Protein AF-A0A009Y4T9-F1 (afdb_monomer_lite)

Structure (mmCIF, N/CA/C/O backbone):
data_AF-A0A009Y4T9-F1
#
_entry.id   AF-A0A009Y4T9-F1
#
loop_
_atom_site.group_PDB
_atom_site.id
_atom_site.type_symbol
_atom_site.label_atom_id
_atom_site.label_alt_id
_atom_site.label_comp_id
_atom_site.label_asym_id
_atom_site.label_entity_id
_atom_site.label_seq_id
_atom_site.pdbx_PDB_ins_code
_atom_site.Cartn_x
_atom_site.Cartn_y
_atom_site.Cartn_z
_atom_site.occupancy
_atom_site.B_iso_or_equiv
_atom_site.auth_seq_id
_atom_site.auth_comp_id
_atom_site.auth_asym_id
_atom_site.auth_atom_id
_atom_site.pdbx_PDB_model_num
ATOM 1 N N . MET A 1 1 ? 13.982 -1.193 -21.918 1.00 66.81 1 MET A N 1
ATOM 2 C CA . MET A 1 1 ? 12.547 -1.335 -21.573 1.00 66.81 1 MET A CA 1
ATOM 3 C C . MET A 1 1 ? 12.300 -2.198 -20.334 1.00 66.81 1 MET A C 1
ATOM 5 O O . 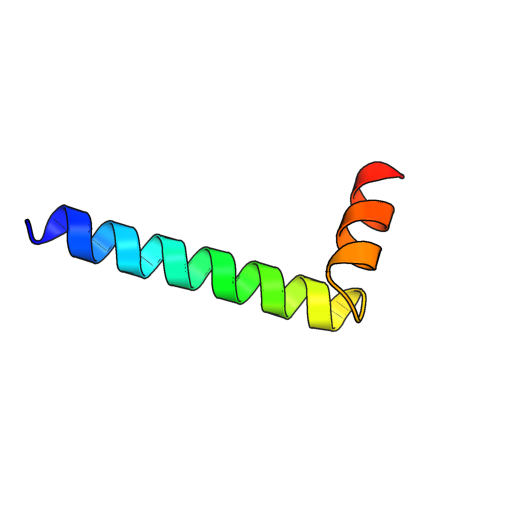MET A 1 1 ? 11.405 -1.869 -19.570 1.00 66.81 1 MET A O 1
ATOM 9 N N . GLU A 1 2 ? 13.095 -3.239 -20.069 1.00 82.50 2 GLU A N 1
ATOM 10 C CA . GLU A 1 2 ? 12.878 -4.142 -18.922 1.00 82.50 2 GLU A CA 1
ATOM 11 C C . GLU A 1 2 ? 12.988 -3.462 -17.540 1.00 82.50 2 GLU A C 1
ATOM 13 O O . GLU A 1 2 ? 12.185 -3.723 -16.649 1.00 82.50 2 GLU A O 1
ATOM 18 N N . ILE A 1 3 ? 13.930 -2.527 -17.374 1.00 88.69 3 ILE A N 1
ATOM 19 C CA . ILE A 1 3 ? 14.118 -1.772 -16.121 1.00 88.69 3 ILE A CA 1
ATOM 20 C C . ILE A 1 3 ? 12.906 -0.892 -15.793 1.00 88.69 3 ILE A C 1
ATOM 22 O O . ILE A 1 3 ? 12.472 -0.864 -14.646 1.00 88.69 3 ILE A O 1
ATOM 26 N N . ALA A 1 4 ? 12.319 -0.223 -16.789 1.00 87.00 4 ALA A N 1
ATOM 27 C CA . ALA A 1 4 ? 11.135 0.610 -16.583 1.00 87.00 4 ALA A CA 1
ATOM 28 C C . ALA A 1 4 ? 9.921 -0.232 -16.153 1.00 87.00 4 ALA A C 1
ATOM 30 O 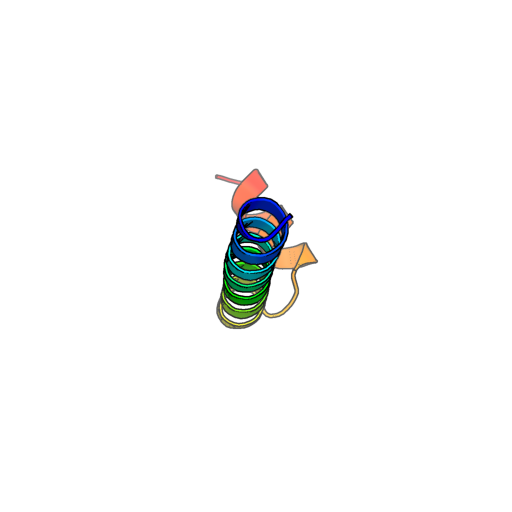O . ALA A 1 4 ? 9.190 0.154 -15.246 1.00 87.00 4 ALA A O 1
ATOM 31 N N . ALA A 1 5 ? 9.753 -1.421 -16.743 1.00 86.75 5 ALA A N 1
ATOM 32 C CA . ALA A 1 5 ? 8.699 -2.358 -16.360 1.00 86.75 5 ALA A CA 1
ATOM 33 C C . ALA A 1 5 ? 8.902 -2.913 -14.940 1.00 86.75 5 ALA A C 1
ATOM 35 O O . ALA A 1 5 ? 7.950 -3.005 -14.165 1.00 86.75 5 ALA A O 1
ATOM 36 N N . ARG A 1 6 ? 10.148 -3.245 -14.569 1.00 88.94 6 ARG A N 1
ATOM 37 C CA . ARG A 1 6 ? 10.491 -3.660 -13.200 1.00 88.94 6 ARG A CA 1
ATOM 38 C C . ARG A 1 6 ? 10.211 -2.543 -12.194 1.00 88.94 6 ARG A C 1
ATOM 40 O O . ARG A 1 6 ? 9.610 -2.814 -11.159 1.00 88.94 6 ARG A O 1
ATOM 47 N N . LEU A 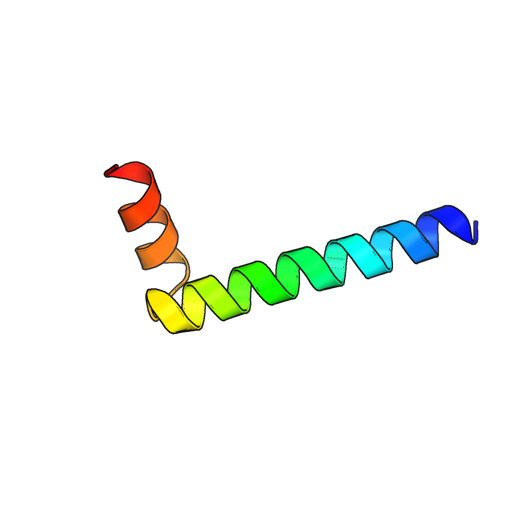1 7 ? 10.580 -1.304 -12.521 1.00 88.94 7 LEU A N 1
ATOM 48 C CA . LEU A 1 7 ? 10.340 -0.143 -11.666 1.00 88.94 7 LEU A CA 1
ATOM 49 C C . LEU A 1 7 ? 8.839 0.100 -11.466 1.00 88.94 7 LEU A C 1
ATOM 51 O O . LEU A 1 7 ? 8.390 0.172 -10.329 1.00 88.94 7 LEU A O 1
ATOM 55 N N . ALA A 1 8 ? 8.049 0.105 -12.544 1.00 86.94 8 ALA A N 1
ATOM 56 C CA . ALA A 1 8 ? 6.597 0.271 -12.470 1.00 86.94 8 ALA A CA 1
ATOM 57 C C . ALA A 1 8 ? 5.925 -0.800 -11.593 1.00 86.94 8 ALA A C 1
ATOM 59 O O . ALA A 1 8 ? 5.027 -0.494 -10.811 1.00 86.94 8 ALA A O 1
ATOM 60 N N . LYS A 1 9 ? 6.388 -2.053 -11.676 1.00 85.56 9 LYS A N 1
ATOM 61 C CA . LYS A 1 9 ? 5.856 -3.163 -10.875 1.00 85.56 9 LYS A CA 1
ATOM 62 C C . LYS A 1 9 ? 6.173 -3.011 -9.384 1.00 85.56 9 LYS A C 1
ATOM 64 O O . LYS A 1 9 ? 5.313 -3.282 -8.550 1.00 85.56 9 LYS A O 1
ATOM 69 N N . VAL A 1 10 ? 7.382 -2.556 -9.051 1.00 87.62 10 VAL A N 1
ATOM 70 C CA . VAL A 1 10 ? 7.783 -2.262 -7.665 1.00 87.62 10 VAL A CA 1
ATOM 71 C C . VAL A 1 10 ? 6.986 -1.079 -7.117 1.00 87.62 10 VAL A C 1
ATOM 73 O O . VAL A 1 10 ? 6.432 -1.179 -6.027 1.00 87.62 10 VAL A O 1
ATOM 76 N N . THR A 1 11 ? 6.847 0.002 -7.886 1.00 81.62 11 THR A N 1
ATOM 77 C CA . THR A 1 11 ? 6.052 1.175 -7.497 1.00 81.62 11 THR A CA 1
ATOM 78 C C . THR A 1 11 ? 4.586 0.813 -7.256 1.00 81.62 11 THR A C 1
ATOM 80 O O . THR A 1 11 ? 4.029 1.192 -6.230 1.00 81.62 11 THR A O 1
ATOM 83 N N . ALA A 1 12 ? 3.971 0.021 -8.139 1.00 81.06 12 ALA A N 1
ATOM 84 C CA . ALA A 1 12 ? 2.590 -0.431 -7.966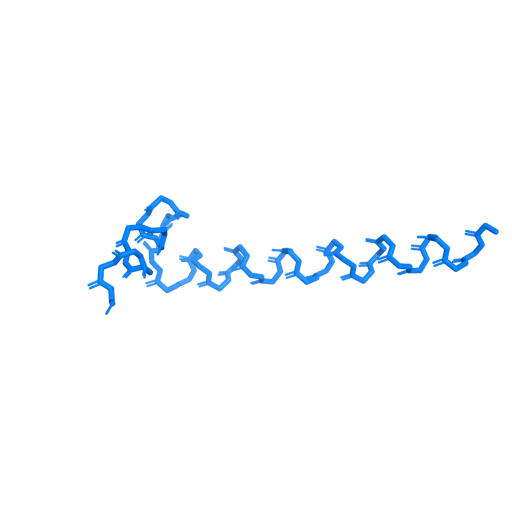 1.00 81.06 12 ALA A CA 1
ATOM 85 C C . ALA A 1 12 ? 2.408 -1.289 -6.703 1.00 81.06 12 ALA A C 1
ATOM 87 O O . ALA A 1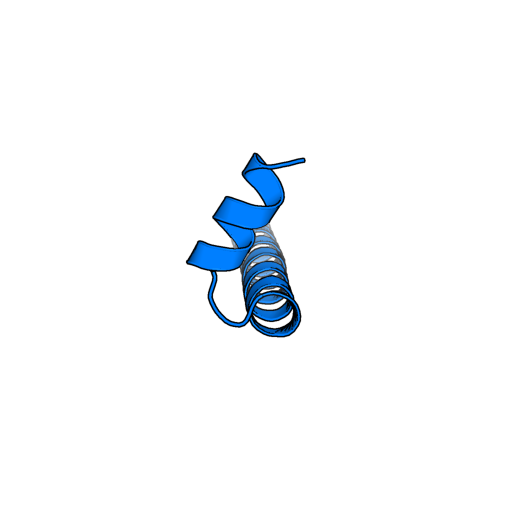 12 ? 1.403 -1.154 -6.005 1.00 81.06 12 ALA A O 1
ATOM 88 N N . LEU A 1 13 ? 3.386 -2.144 -6.382 1.00 84.88 13 LEU A N 1
ATOM 89 C CA . LEU A 1 13 ? 3.355 -2.968 -5.174 1.00 84.88 13 LEU A CA 1
ATOM 90 C C . LEU A 1 13 ? 3.462 -2.122 -3.900 1.00 84.88 13 LEU A C 1
ATOM 92 O O . LEU A 1 13 ? 2.735 -2.382 -2.945 1.00 84.88 13 LEU A O 1
ATOM 96 N N . ILE A 1 14 ? 4.340 -1.114 -3.897 1.00 81.88 14 ILE A N 1
ATOM 97 C CA . ILE A 1 14 ? 4.511 -0.183 -2.773 1.00 81.88 14 ILE A CA 1
ATOM 98 C C . ILE A 1 14 ? 3.211 0.588 -2.527 1.00 81.88 14 ILE A C 1
ATOM 100 O O . ILE A 1 14 ? 2.695 0.541 -1.416 1.00 81.88 14 ILE A O 1
ATOM 104 N N . ILE A 1 15 ? 2.633 1.197 -3.569 1.00 78.62 15 ILE A N 1
ATOM 105 C CA . ILE A 1 15 ? 1.376 1.957 -3.463 1.00 78.62 15 ILE A CA 1
ATOM 106 C C . ILE A 1 15 ? 0.232 1.058 -2.982 1.00 78.62 15 ILE A C 1
ATOM 108 O O . I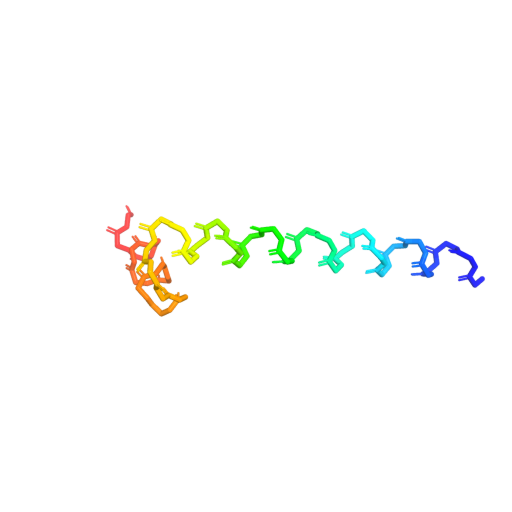LE A 1 15 ? -0.523 1.435 -2.092 1.00 78.62 15 ILE A O 1
ATOM 112 N N . SER A 1 16 ? 0.114 -0.156 -3.531 1.00 74.75 16 SER A N 1
ATOM 113 C CA . SER A 1 16 ? -0.947 -1.090 -3.129 1.00 74.75 16 SER A CA 1
ATOM 114 C C . SER A 1 16 ? -0.832 -1.484 -1.658 1.00 74.75 16 SER A C 1
ATOM 116 O O . SER A 1 16 ? -1.844 -1.638 -0.983 1.00 74.75 16 SER A O 1
ATOM 118 N N . ARG A 1 17 ? 0.394 -1.648 -1.145 1.00 77.12 17 ARG A N 1
ATOM 119 C CA . ARG A 1 17 ? 0.617 -1.950 0.272 1.00 77.12 17 ARG A CA 1
ATOM 120 C C . ARG A 1 17 ? 0.252 -0.779 1.172 1.00 77.12 17 ARG A C 1
ATOM 122 O O . ARG A 1 17 ? -0.394 -1.016 2.184 1.00 77.12 17 ARG A O 1
ATOM 129 N N . ASP A 1 18 ? 0.646 0.431 0.794 1.00 75.06 18 ASP A N 1
ATOM 130 C CA . ASP A 1 18 ? 0.338 1.649 1.548 1.00 75.06 18 ASP A CA 1
ATOM 131 C C . ASP A 1 18 ? -1.176 1.832 1.680 1.00 75.06 18 ASP A C 1
ATOM 133 O O . ASP A 1 18 ? -1.696 1.937 2.785 1.00 75.06 18 ASP A O 1
ATOM 137 N N . VAL A 1 19 ? -1.907 1.700 0.568 1.00 69.75 19 VAL A N 1
ATOM 138 C CA . VAL A 1 19 ? -3.374 1.806 0.557 1.00 69.75 19 VAL A CA 1
ATOM 139 C C . VAL A 1 19 ? -4.033 0.723 1.416 1.00 69.75 19 VAL A C 1
ATOM 141 O O . VAL A 1 19 ? -5.002 0.999 2.118 1.00 69.75 19 VAL A O 1
ATOM 144 N N . VAL A 1 20 ? -3.522 -0.513 1.390 1.00 75.75 20 VAL A N 1
ATOM 145 C CA . VAL A 1 20 ? -4.048 -1.603 2.232 1.00 75.75 20 VAL A CA 1
ATOM 146 C C . VAL A 1 20 ? -3.774 -1.350 3.714 1.00 75.75 20 VAL A C 1
ATOM 148 O O . VAL A 1 20 ? -4.635 -1.638 4.543 1.00 75.75 20 VAL A O 1
ATOM 151 N N . ILE A 1 21 ? -2.600 -0.819 4.060 1.00 74.94 21 ILE A N 1
ATOM 152 C CA . ILE A 1 21 ? -2.248 -0.474 5.441 1.00 74.94 21 ILE A CA 1
ATOM 153 C C . ILE A 1 21 ? -3.119 0.683 5.930 1.00 74.94 21 ILE A C 1
ATOM 155 O O . ILE A 1 21 ? -3.702 0.577 7.007 1.00 74.94 21 ILE A O 1
ATOM 159 N N . ASP A 1 22 ? -3.286 1.729 5.126 1.00 73.31 22 ASP A N 1
ATOM 160 C CA . ASP A 1 22 ? -4.156 2.858 5.450 1.00 73.31 22 ASP A CA 1
ATOM 161 C C . ASP A 1 22 ? -5.610 2.418 5.630 1.00 73.31 22 ASP A C 1
ATOM 163 O O . ASP A 1 22 ? -6.276 2.824 6.581 1.00 73.31 22 ASP A O 1
ATOM 167 N N . TYR A 1 23 ? -6.096 1.519 4.772 1.00 66.50 23 TYR A N 1
ATOM 168 C CA . TYR A 1 23 ? -7.426 0.936 4.915 1.00 66.50 23 TYR A CA 1
ATOM 169 C C . TYR A 1 23 ? -7.552 0.090 6.191 1.00 66.50 23 TYR A C 1
ATOM 171 O O . TYR A 1 23 ? -8.551 0.177 6.897 1.00 66.50 23 TYR A O 1
ATOM 179 N N . ALA A 1 24 ? -6.540 -0.712 6.525 1.00 73.00 24 ALA A N 1
ATOM 180 C CA . ALA A 1 24 ? -6.557 -1.547 7.724 1.00 73.00 24 ALA A CA 1
ATOM 181 C C . ALA A 1 24 ? -6.462 -0.732 9.026 1.00 73.00 24 ALA A C 1
ATOM 183 O O . ALA A 1 24 ? -7.064 -1.116 10.028 1.00 73.00 24 ALA A O 1
ATOM 184 N N . LEU A 1 25 ? -5.713 0.375 9.024 1.00 74.56 25 LEU A N 1
ATOM 185 C CA . LEU A 1 25 ? -5.496 1.221 10.200 1.00 74.56 25 LEU A CA 1
ATOM 186 C C . LEU A 1 25 ? -6.596 2.269 10.392 1.00 74.56 25 LEU A C 1
ATOM 188 O O . LEU A 1 25 ? -6.990 2.537 11.526 1.00 74.56 25 LEU A O 1
ATOM 192 N N . TYR A 1 26 ? -7.097 2.853 9.304 1.00 75.88 26 TYR A N 1
ATOM 193 C CA . TYR A 1 26 ? -7.994 4.011 9.349 1.00 75.88 26 TYR A CA 1
ATOM 194 C C . TYR A 1 26 ? -9.360 3.752 8.703 1.00 75.88 26 TYR A C 1
ATOM 196 O O . TYR A 1 26 ? -10.220 4.633 8.697 1.00 75.88 26 TYR A O 1
ATOM 204 N N . GLY A 1 27 ? -9.591 2.552 8.163 1.00 74.50 27 GLY A N 1
ATOM 205 C CA . GLY A 1 27 ? -10.842 2.134 7.527 1.00 74.50 27 GLY A CA 1
ATOM 206 C C . GLY A 1 27 ? -11.081 2.751 6.149 1.00 74.50 27 GLY A C 1
ATOM 207 O O . GLY A 1 27 ? -11.532 2.063 5.243 1.00 74.50 27 GLY A O 1
ATOM 208 N N . THR A 1 28 ? -10.780 4.037 5.962 1.00 69.62 28 THR A N 1
ATOM 209 C CA . THR A 1 28 ? -10.900 4.741 4.678 1.00 69.62 28 THR A CA 1
ATOM 210 C C . THR A 1 28 ? -9.664 5.613 4.438 1.00 69.62 28 THR A C 1
ATOM 212 O O . THR A 1 28 ? -9.142 6.192 5.398 1.00 69.62 28 THR A O 1
ATOM 215 N N . PRO A 1 29 ? -9.178 5.724 3.186 1.00 67.75 29 PRO A N 1
ATOM 216 C CA . PRO A 1 29 ? -7.995 6.526 2.868 1.00 67.75 29 PRO A CA 1
ATOM 217 C C . PRO A 1 29 ? -8.134 7.993 3.298 1.00 67.75 29 PRO A C 1
ATOM 219 O O . PRO A 1 29 ? -7.160 8.621 3.709 1.00 67.75 29 PRO A O 1
ATOM 222 N N . GLU A 1 30 ? -9.349 8.546 3.258 1.00 68.69 30 GLU A N 1
ATOM 223 C CA . GLU A 1 30 ? -9.626 9.920 3.675 1.00 68.69 30 GLU A CA 1
ATOM 224 C C . GLU A 1 30 ? -9.357 10.140 5.171 1.00 68.69 30 GLU A C 1
ATOM 226 O O . GLU A 1 30 ? -8.840 11.189 5.559 1.00 68.69 30 GLU A O 1
ATOM 231 N N . LEU A 1 31 ? -9.655 9.150 6.019 1.00 66.62 31 LEU A N 1
ATOM 232 C CA . LEU A 1 31 ? -9.377 9.221 7.456 1.00 66.62 31 LEU A CA 1
ATOM 233 C C . LEU A 1 31 ? -7.880 9.072 7.758 1.00 66.62 31 LEU A C 1
ATOM 235 O O . LEU A 1 31 ? -7.386 9.740 8.668 1.00 66.62 31 LEU A O 1
ATOM 239 N N . ALA A 1 32 ? -7.151 8.275 6.968 1.00 66.75 32 ALA A N 1
ATOM 240 C CA . ALA A 1 32 ? -5.693 8.156 7.058 1.00 66.75 32 ALA A CA 1
ATOM 241 C C . ALA A 1 32 ? -4.994 9.496 6.771 1.00 66.75 32 ALA A C 1
ATOM 243 O O . ALA A 1 32 ? -4.152 9.948 7.547 1.00 66.75 32 ALA A O 1
ATOM 244 N N . LEU A 1 33 ? -5.411 10.180 5.700 1.00 68.94 33 LEU A N 1
ATOM 245 C CA . LEU A 1 33 ? -4.918 11.509 5.318 1.00 68.94 33 LEU A CA 1
ATOM 246 C C . LEU A 1 33 ? -5.175 12.567 6.402 1.00 68.94 33 LEU A C 1
ATOM 248 O O . LEU A 1 33 ? -4.300 13.381 6.699 1.00 68.94 33 LEU A O 1
ATOM 252 N N . VAL A 1 34 ? -6.360 12.555 7.019 1.00 67.38 34 VAL A N 1
ATOM 253 C CA . VAL A 1 34 ? -6.700 13.483 8.111 1.00 67.38 34 VAL A CA 1
ATOM 254 C C . VAL A 1 34 ? -5.906 13.181 9.385 1.00 67.38 34 VAL A C 1
ATOM 256 O O . VAL A 1 34 ? -5.521 14.118 10.083 1.00 67.38 34 VAL A O 1
ATOM 259 N N . ALA A 1 35 ? -5.645 11.906 9.693 1.00 66.25 35 ALA A N 1
ATOM 260 C CA . ALA A 1 35 ? -4.828 11.509 10.838 1.00 66.25 35 ALA A CA 1
ATOM 261 C C . ALA A 1 35 ? -3.360 11.934 10.670 1.00 66.25 35 ALA A C 1
ATOM 263 O O . ALA A 1 35 ? -2.774 12.479 11.602 1.00 66.25 35 ALA A O 1
ATOM 264 N N . ASN A 1 36 ? -2.793 11.752 9.474 1.00 66.50 36 ASN A N 1
ATOM 265 C CA . ASN A 1 36 ? -1.403 12.104 9.174 1.00 66.50 36 ASN A CA 1
ATOM 266 C C . ASN A 1 36 ? -1.175 13.630 9.176 1.00 66.50 36 ASN A C 1
ATOM 268 O O . ASN A 1 36 ? -0.164 14.109 9.669 1.00 66.50 36 ASN A O 1
ATOM 272 N N . ASN A 1 37 ? -2.161 14.412 8.721 1.00 63.03 37 ASN A N 1
ATOM 273 C CA . ASN A 1 37 ? -2.101 15.881 8.727 1.00 63.03 37 ASN A CA 1
ATOM 274 C C . ASN A 1 37 ? -2.377 16.533 10.099 1.00 63.03 37 ASN A C 1
ATOM 276 O O . ASN A 1 37 ? -2.339 17.759 10.203 1.00 63.03 37 ASN A O 1
ATOM 280 N N . LYS A 1 38 ? -2.723 15.750 11.130 1.00 58.12 38 LYS A N 1
ATOM 281 C CA . LYS A 1 38 ? -2.981 16.239 12.498 1.00 58.12 38 LYS A CA 1
ATOM 282 C C . LYS A 1 38 ? -1.849 15.946 13.490 1.00 58.12 38 LYS A C 1
ATOM 284 O O . LYS A 1 38 ? -1.981 16.349 14.647 1.00 58.12 38 LYS A O 1
ATOM 289 N N . ALA A 1 39 ? -0.801 15.243 13.063 1.00 52.25 39 ALA A N 1
ATOM 290 C CA . ALA A 1 39 ? 0.426 15.025 13.832 1.00 52.25 39 ALA A CA 1
ATOM 291 C C . ALA A 1 39 ? 1.397 16.203 13.660 1.00 52.25 39 ALA A C 1
ATOM 293 O O . ALA A 1 39 ? 2.098 16.516 14.648 1.00 52.25 39 ALA A O 1
#

Foldseek 3Di:
DVVVVVVVVVVVVVVVVVQVVLCVVQVHVVRSVVVVVVD

Secondary structure (DSSP, 8-state):
-HHHHHHHHHHHHHHHHHHHHHHHHHSSHHHHHHHHTT-

pLDDT: mean 75.0, std 9.05, range [52.25, 88.94]

Radius of gyration: 13.48 Å; chains: 1; bounding box: 25×20×35 Å

Sequence (39 aa):
MEIAARLAKVTALIISRDVVIDYALYGTPELALVANNKA